Protein AF-A0A8B6M1R2-F1 (afdb_monomer)

pLDDT: mean 91.57, std 15.5, range [37.16, 98.75]

Solvent-accessible surface area (backbone atoms only — not comparable to full-atom values): 6514 Å² total; per-residue (Å²): 135,56,39,37,30,39,67,50,78,44,79,55,89,94,44,46,28,25,51,36,34,40,79,43,68,69,58,36,51,54,49,32,58,73,53,71,47,67,74,89,58,62,37,39,69,91,85,29,98,52,69,33,33,76,38,40,62,72,44,48,54,46,37,43,76,72,65,31,44,79,43,52,78,57,47,68,60,44,53,53,22,60,76,70,67,36,59,70,56,42,54,50,49,53,52,53,51,55,55,58,76,62,62,86,80,86,84,76,94,81,134

Secondary structure (DSSP, 8-state):
--EEE----EEETTEEEEEEEESSHHHHHHHHHHHT--GGG-B-TTTSSSSBEEEEHHHHHHHHHTT-EE--TTHHHHHHHHHHT-HHHHHHHHHHHHHHHT---------

Structure (mmCIF, N/CA/C/O backbone):
data_AF-A0A8B6M1R2-F1
#
_entry.id   AF-A0A8B6M1R2-F1
#
loop_
_atom_site.group_PDB
_atom_site.id
_atom_site.type_symbol
_atom_site.label_atom_id
_atom_site.label_alt_id
_atom_site.label_comp_id
_atom_site.label_asym_id
_atom_site.label_entity_id
_atom_site.label_seq_id
_atom_site.pdbx_PDB_ins_code
_atom_site.Cartn_x
_atom_site.Cartn_y
_atom_site.Cartn_z
_atom_site.occupancy
_atom_site.B_iso_or_equiv
_atom_site.auth_seq_id
_atom_site.auth_comp_id
_atom_site.auth_asym_id
_atom_site.auth_atom_id
_atom_site.pdbx_PDB_model_num
ATOM 1 N N . MET A 1 1 ? -10.920 -1.955 -11.773 1.00 70.00 1 MET A N 1
ATOM 2 C CA . MET A 1 1 ? -10.100 -1.251 -10.782 1.00 70.00 1 MET A CA 1
ATOM 3 C C . MET A 1 1 ? -10.031 -2.145 -9.551 1.00 70.00 1 MET A C 1
ATOM 5 O O . MET A 1 1 ? -10.953 -2.939 -9.347 1.00 70.00 1 MET A O 1
ATOM 9 N N . ALA A 1 2 ? -8.877 -2.187 -8.890 1.00 94.44 2 ALA A N 1
ATOM 10 C CA . ALA A 1 2 ? -8.543 -3.220 -7.918 1.00 94.44 2 ALA A CA 1
ATOM 11 C C . ALA A 1 2 ? -7.823 -2.655 -6.691 1.00 94.44 2 ALA A C 1
ATOM 13 O O . ALA A 1 2 ? -7.165 -1.615 -6.735 1.00 94.44 2 ALA A O 1
ATOM 14 N N . VAL A 1 3 ? -7.939 -3.407 -5.597 1.00 98.50 3 VAL A N 1
ATOM 15 C CA . VAL A 1 3 ? -7.201 -3.200 -4.353 1.00 98.50 3 VAL A CA 1
ATOM 16 C C . VAL A 1 3 ? -6.131 -4.275 -4.264 1.00 98.50 3 VAL A C 1
ATOM 18 O O . VAL A 1 3 ? -6.385 -5.434 -4.593 1.00 98.50 3 VAL A O 1
ATOM 21 N N . TYR A 1 4 ? -4.947 -3.906 -3.804 1.00 98.69 4 TYR A N 1
ATOM 22 C CA . TYR A 1 4 ? -3.781 -4.770 -3.755 1.00 98.69 4 TYR A CA 1
ATOM 23 C C . TYR A 1 4 ? -3.210 -4.803 -2.347 1.00 98.69 4 TYR A C 1
ATOM 25 O O . TYR A 1 4 ? -3.245 -3.804 -1.627 1.00 98.69 4 TYR A O 1
ATOM 33 N N . VAL A 1 5 ? -2.648 -5.948 -1.978 1.00 98.56 5 VAL A N 1
ATOM 34 C CA . VAL A 1 5 ? -1.878 -6.118 -0.746 1.00 98.56 5 VAL A CA 1
ATOM 35 C C . VAL A 1 5 ? -0.589 -6.861 -1.058 1.00 98.56 5 VAL A C 1
ATOM 37 O O . VAL A 1 5 ? -0.613 -7.861 -1.771 1.00 98.56 5 VAL A O 1
ATOM 40 N N . ASP A 1 6 ? 0.550 -6.399 -0.555 1.00 97.75 6 ASP A N 1
ATOM 41 C CA . ASP A 1 6 ? 1.815 -7.097 -0.787 1.00 97.75 6 ASP A CA 1
ATO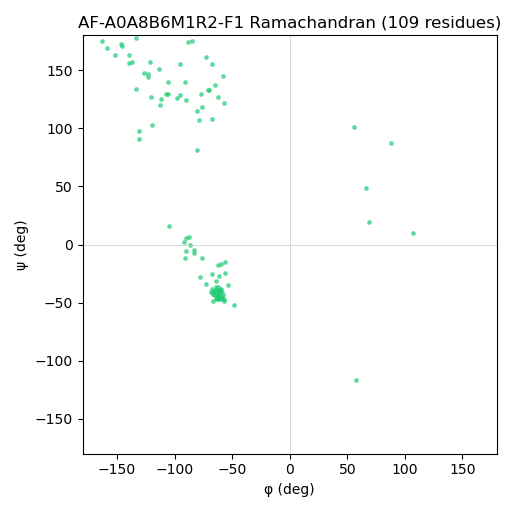M 42 C C . ASP A 1 6 ? 2.109 -8.172 0.273 1.00 97.75 6 ASP A C 1
ATOM 44 O O . ASP A 1 6 ? 1.388 -8.384 1.256 1.00 97.75 6 ASP A O 1
ATOM 48 N N . ASN A 1 7 ? 3.183 -8.923 0.044 1.00 94.81 7 ASN A N 1
ATOM 49 C CA . ASN A 1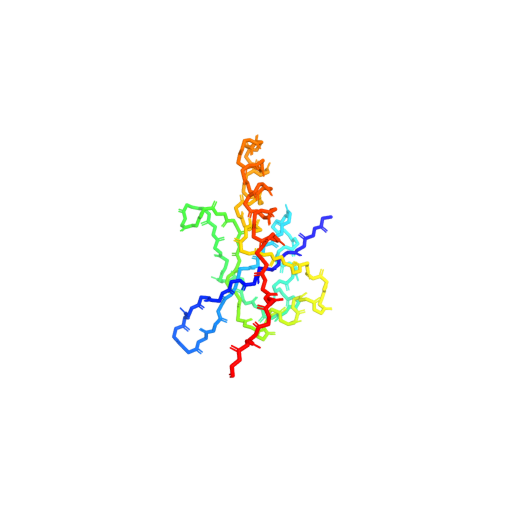 7 ? 3.659 -9.975 0.936 1.00 94.81 7 ASN A CA 1
ATOM 50 C C . ASN A 1 7 ? 4.900 -9.594 1.747 1.00 94.81 7 ASN A C 1
ATOM 52 O O . ASN A 1 7 ? 5.559 -10.475 2.309 1.00 94.81 7 ASN A O 1
ATOM 56 N N . VAL A 1 8 ? 5.218 -8.300 1.830 1.00 94.56 8 VAL A N 1
ATOM 57 C CA . VAL A 1 8 ? 6.277 -7.838 2.728 1.00 94.56 8 VAL A CA 1
ATOM 58 C C . VAL A 1 8 ? 5.851 -8.032 4.180 1.00 94.56 8 VAL A C 1
ATOM 60 O O . VAL A 1 8 ? 4.669 -8.112 4.509 1.00 94.56 8 VAL A O 1
ATOM 63 N N . GLN A 1 9 ? 6.842 -8.141 5.057 1.00 94.75 9 GLN A N 1
ATOM 64 C CA . GLN A 1 9 ? 6.629 -8.319 6.485 1.00 94.75 9 GLN A CA 1
ATOM 65 C C . GLN A 1 9 ? 7.499 -7.317 7.235 1.00 94.75 9 GLN A C 1
ATOM 67 O O . GLN A 1 9 ? 8.663 -7.582 7.540 1.00 94.75 9 GLN A O 1
ATOM 72 N N . HIS A 1 10 ? 6.930 -6.146 7.509 1.00 94.38 10 HIS A N 1
ATOM 73 C CA . HIS A 1 10 ? 7.582 -5.091 8.278 1.00 94.38 10 HIS A CA 1
ATOM 74 C C . HIS A 1 10 ? 7.173 -5.181 9.747 1.00 94.38 10 HIS A C 1
ATOM 76 O O . HIS A 1 10 ? 5.992 -5.266 10.075 1.00 94.38 10 HIS A O 1
ATOM 82 N N . ARG A 1 11 ? 8.148 -5.191 10.660 1.00 95.50 11 ARG A N 1
ATOM 83 C CA . ARG A 1 11 ? 7.867 -5.228 12.101 1.00 95.50 11 ARG A CA 1
ATOM 84 C C . ARG A 1 11 ? 7.445 -3.844 12.589 1.00 95.50 11 ARG A C 1
ATOM 86 O O . ARG A 1 11 ? 8.174 -2.880 12.384 1.00 95.50 11 ARG A O 1
ATOM 93 N N . PHE A 1 12 ? 6.327 -3.775 13.307 1.00 92.38 12 PHE A N 1
ATOM 94 C CA . PHE A 1 12 ? 5.884 -2.587 14.036 1.00 92.38 12 PHE A CA 1
ATOM 95 C C . PHE A 1 12 ? 5.504 -2.982 15.466 1.00 92.38 12 PHE A C 1
ATOM 97 O O . PHE A 1 12 ? 4.429 -3.529 15.731 1.00 92.38 12 PHE A O 1
ATOM 104 N N . GLY A 1 13 ? 6.440 -2.787 16.399 1.00 94.25 13 GLY A N 1
ATOM 105 C CA . GLY A 1 13 ? 6.336 -3.346 17.745 1.00 94.25 13 GLY A CA 1
ATOM 106 C C . GLY A 1 13 ? 6.198 -4.873 17.699 1.00 94.25 13 GLY A C 1
ATOM 107 O O . GLY A 1 13 ? 7.096 -5.573 17.234 1.00 94.25 13 GLY A O 1
ATOM 108 N N . ARG A 1 14 ? 5.058 -5.392 18.170 1.00 94.06 14 ARG A N 1
ATOM 109 C CA . ARG A 1 14 ? 4.719 -6.830 18.141 1.00 94.06 14 ARG A CA 1
ATOM 110 C C . ARG A 1 14 ? 3.971 -7.264 16.876 1.00 94.06 14 ARG A C 1
ATOM 112 O O . ARG A 1 14 ? 3.696 -8.449 16.719 1.00 94.06 14 ARG A O 1
ATOM 119 N N . MET A 1 15 ? 3.610 -6.324 16.007 1.00 94.88 15 MET A N 1
ATOM 120 C CA . MET A 1 15 ? 2.834 -6.595 14.801 1.00 94.88 15 MET A CA 1
ATOM 121 C C . MET A 1 15 ? 3.741 -6.786 13.587 1.00 94.88 15 MET A C 1
ATOM 123 O O . MET A 1 15 ? 4.862 -6.274 13.535 1.00 94.88 15 MET A O 1
ATOM 127 N N . ILE A 1 16 ? 3.221 -7.516 12.605 1.00 97.19 16 ILE A N 1
ATOM 128 C CA . ILE A 1 16 ? 3.788 -7.624 11.263 1.00 97.19 16 ILE A CA 1
ATOM 129 C C . ILE A 1 16 ? 2.818 -6.933 10.314 1.00 97.19 16 ILE A C 1
ATOM 131 O O . ILE A 1 16 ? 1.631 -7.270 10.299 1.00 97.19 16 ILE A O 1
ATOM 135 N N . MET A 1 17 ? 3.347 -5.978 9.559 1.00 97.81 17 MET A N 1
ATOM 136 C CA . MET A 1 17 ? 2.618 -5.086 8.672 1.00 97.81 17 MET A CA 1
ATOM 137 C C . MET A 1 17 ? 2.982 -5.357 7.210 1.00 97.81 17 MET A C 1
ATOM 139 O O . MET A 1 17 ? 4.100 -5.783 6.905 1.00 97.81 17 MET A O 1
ATOM 143 N N . CYS A 1 18 ? 2.027 -5.078 6.332 1.00 98.06 18 CYS A N 1
ATOM 144 C CA . CYS A 1 18 ? 2.132 -5.104 4.875 1.00 98.06 18 CYS A CA 1
ATOM 145 C C . CYS A 1 18 ? 1.373 -3.904 4.299 1.00 98.06 18 CYS A C 1
ATOM 147 O O . CYS A 1 18 ? 0.554 -3.304 5.004 1.00 98.06 18 CYS A O 1
ATOM 149 N N . HIS A 1 19 ? 1.630 -3.566 3.040 1.00 98.50 19 HIS A N 1
ATOM 150 C CA . HIS A 1 19 ? 1.023 -2.399 2.409 1.00 98.50 19 HIS A CA 1
ATOM 151 C C . HIS A 1 19 ? -0.290 -2.780 1.721 1.00 98.50 19 HIS A C 1
ATOM 153 O O . HIS A 1 19 ? -0.369 -3.811 1.053 1.00 98.50 19 HIS A O 1
ATOM 159 N N . LEU A 1 20 ? -1.297 -1.916 1.839 1.00 98.75 20 LEU A N 1
ATOM 160 C CA . LEU A 1 20 ? -2.576 -1.976 1.134 1.00 98.75 20 LEU A CA 1
ATOM 161 C C . LEU A 1 20 ? -2.757 -0.696 0.306 1.00 98.75 20 LEU A C 1
ATOM 163 O O . LEU A 1 20 ? -2.666 0.403 0.853 1.00 98.75 20 LEU A O 1
ATOM 167 N N . TRP A 1 21 ? -3.029 -0.821 -0.991 1.00 98.62 21 TRP A N 1
ATOM 168 C CA . TRP A 1 21 ? -3.269 0.310 -1.901 1.00 98.62 21 TRP A CA 1
ATOM 169 C C . TRP A 1 21 ? -4.295 -0.065 -2.975 1.00 98.62 21 TRP A C 1
ATOM 171 O O . TRP A 1 21 ? -4.690 -1.225 -3.074 1.00 98.62 21 TRP A O 1
ATOM 181 N N . ALA A 1 22 ? -4.741 0.893 -3.785 1.00 98.31 22 ALA A N 1
ATOM 182 C CA . ALA A 1 22 ? -5.712 0.645 -4.849 1.00 98.31 22 ALA A CA 1
ATOM 183 C C . ALA A 1 22 ? -5.459 1.533 -6.073 1.00 98.31 22 ALA A C 1
ATOM 185 O O . ALA A 1 22 ? -4.634 2.446 -6.029 1.00 98.31 22 ALA A O 1
ATOM 186 N N . ASP A 1 23 ? -6.167 1.257 -7.169 1.00 96.38 23 ASP A N 1
ATOM 187 C CA . ASP A 1 23 ? -6.122 2.093 -8.374 1.00 96.38 23 ASP A CA 1
ATOM 188 C C . ASP A 1 23 ? -6.743 3.486 -8.134 1.00 96.38 23 ASP A C 1
ATOM 190 O O . ASP A 1 23 ? -6.359 4.449 -8.802 1.00 96.38 23 ASP A O 1
ATOM 194 N N . SER A 1 24 ? -7.655 3.614 -7.162 1.00 96.88 24 SER A N 1
ATOM 195 C CA . SER A 1 24 ? -8.218 4.890 -6.706 1.00 96.88 24 SER A CA 1
ATOM 196 C C . SER A 1 24 ? -8.335 4.997 -5.187 1.00 96.88 24 SER A C 1
ATOM 198 O O . SER A 1 24 ? -8.431 3.999 -4.470 1.00 96.88 24 SER A O 1
ATOM 200 N N . GLN A 1 25 ? -8.379 6.234 -4.690 1.00 97.06 25 GLN A N 1
ATOM 201 C CA . GLN A 1 25 ? -8.575 6.500 -3.269 1.00 97.06 25 GLN A CA 1
ATOM 202 C C . GLN A 1 25 ? -9.922 5.952 -2.770 1.00 97.06 25 GLN A C 1
ATOM 204 O O . GLN A 1 25 ? -9.962 5.330 -1.714 1.00 97.06 25 GLN A O 1
ATOM 209 N N . ASP A 1 26 ? -11.008 6.117 -3.528 1.00 97.75 26 ASP A N 1
ATOM 210 C CA . ASP A 1 26 ? -12.343 5.668 -3.108 1.00 97.75 26 ASP A CA 1
ATOM 211 C C . ASP A 1 26 ? -12.392 4.151 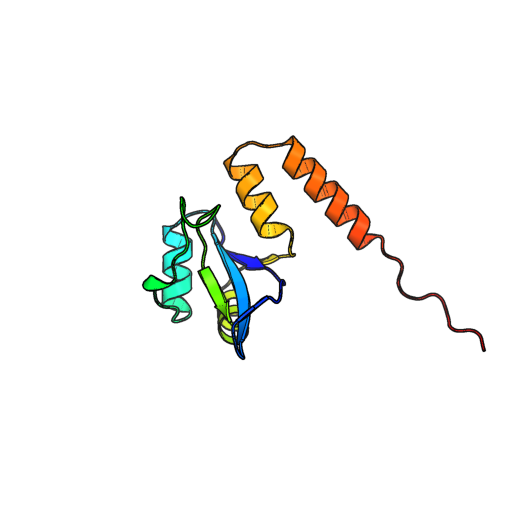-2.872 1.00 97.75 26 ASP A C 1
ATOM 213 O O . ASP A 1 26 ? -12.954 3.687 -1.881 1.00 97.75 26 ASP A O 1
ATOM 217 N N . GLU A 1 27 ? -11.730 3.367 -3.724 1.00 98.12 27 GLU A N 1
ATOM 218 C CA . GLU A 1 27 ? -11.616 1.915 -3.547 1.00 98.12 27 GLU A CA 1
ATOM 219 C C . GLU A 1 27 ? -10.765 1.533 -2.341 1.00 98.12 27 GLU A C 1
ATOM 221 O O . GLU A 1 27 ? -11.086 0.581 -1.623 1.00 98.12 27 GLU A O 1
ATOM 226 N N . LEU A 1 28 ? -9.682 2.277 -2.107 1.00 98.50 28 LEU A N 1
ATOM 227 C CA . LEU A 1 28 ? -8.826 2.064 -0.950 1.00 98.50 28 LEU A CA 1
ATOM 228 C C . LEU A 1 28 ? -9.604 2.315 0.346 1.00 98.50 28 LEU A C 1
ATOM 230 O O . LEU A 1 28 ? -9.553 1.487 1.258 1.00 98.50 28 LEU A O 1
ATOM 234 N N . PHE A 1 29 ? -10.359 3.414 0.403 1.00 98.56 29 PHE A N 1
ATOM 235 C CA . PHE A 1 29 ? -11.185 3.774 1.553 1.00 98.56 29 PHE A CA 1
ATOM 236 C C . PHE A 1 29 ? -12.334 2.778 1.766 1.00 98.56 29 PHE A C 1
ATOM 238 O O . PHE A 1 29 ? -12.519 2.283 2.878 1.00 98.56 29 PHE A O 1
ATOM 245 N N . ALA A 1 30 ? -13.017 2.367 0.694 1.00 98.50 30 ALA A N 1
ATOM 246 C CA . ALA A 1 30 ? -14.047 1.333 0.766 1.00 98.50 30 ALA A CA 1
ATOM 247 C C . ALA A 1 30 ? -13.503 -0.008 1.297 1.00 98.50 30 ALA A C 1
ATOM 249 O O . ALA A 1 30 ? -14.177 -0.689 2.077 1.00 98.50 30 ALA A O 1
ATOM 250 N N . MET A 1 31 ? -12.277 -0.396 0.919 1.00 98.69 31 MET A N 1
ATOM 251 C CA . MET A 1 31 ? -11.648 -1.603 1.461 1.00 98.69 31 MET A CA 1
ATOM 252 C C . MET A 1 31 ? -11.331 -1.463 2.950 1.00 98.69 31 MET A C 1
ATOM 254 O O . MET A 1 31 ? -11.649 -2.379 3.710 1.00 98.69 31 MET A O 1
ATOM 258 N N . VAL A 1 32 ? -10.703 -0.363 3.386 1.00 98.56 32 VAL A N 1
ATOM 259 C CA . VAL A 1 32 ? -10.333 -0.202 4.806 1.00 98.56 32 VAL A CA 1
ATOM 260 C C . VAL A 1 32 ? -11.555 -0.143 5.713 1.00 98.56 32 VAL A C 1
ATOM 262 O O . VAL A 1 32 ? -11.529 -0.770 6.774 1.00 98.56 32 VAL A O 1
ATOM 265 N N . ASP A 1 33 ? -12.645 0.483 5.267 1.00 98.44 33 ASP A N 1
ATOM 266 C CA . ASP A 1 33 ? -13.924 0.471 5.980 1.00 98.44 33 ASP A CA 1
ATOM 267 C C . ASP A 1 33 ? -14.457 -0.961 6.111 1.00 98.44 33 ASP A C 1
ATOM 269 O O . ASP A 1 33 ? -14.787 -1.415 7.211 1.00 98.44 33 ASP A 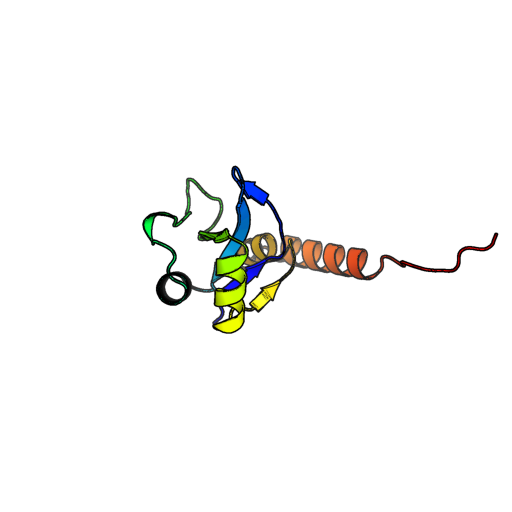O 1
ATOM 273 N N . ARG A 1 34 ? -14.440 -1.730 5.013 1.00 98.44 34 ARG A N 1
ATOM 274 C CA . ARG A 1 34 ? -14.895 -3.129 4.991 1.00 98.44 34 ARG A CA 1
ATOM 275 C C . ARG A 1 34 ? -14.093 -4.042 5.919 1.00 98.44 34 ARG A C 1
ATOM 277 O O . ARG A 1 34 ? -14.671 -4.929 6.544 1.00 98.44 34 ARG A O 1
ATOM 284 N N . ILE A 1 35 ? -12.776 -3.857 6.015 1.00 98.50 35 ILE A N 1
ATOM 285 C CA . ILE A 1 35 ? -11.908 -4.684 6.875 1.00 98.50 35 ILE A CA 1
ATOM 286 C C . ILE A 1 35 ? -11.724 -4.093 8.281 1.00 98.50 35 ILE A C 1
ATOM 288 O O . ILE A 1 35 ? -10.996 -4.666 9.099 1.00 98.50 35 ILE A O 1
ATOM 292 N N . GLY A 1 36 ? -12.368 -2.965 8.594 1.00 98.25 36 GLY A N 1
ATOM 293 C CA . GLY A 1 36 ? -12.316 -2.306 9.898 1.00 98.25 36 GLY A CA 1
ATOM 294 C C . GLY A 1 36 ? -10.930 -1.758 10.248 1.00 98.25 36 GLY A C 1
ATOM 295 O O . GLY A 1 36 ? -10.406 -2.052 11.329 1.00 98.25 36 GLY A O 1
ATOM 296 N N . VAL A 1 37 ? -10.307 -1.031 9.320 1.00 98.31 37 VAL A N 1
ATOM 297 C CA . VAL A 1 37 ? -9.081 -0.243 9.514 1.00 98.31 37 VAL A CA 1
ATOM 298 C C . VAL A 1 37 ? -9.465 1.235 9.548 1.00 98.31 37 VAL A C 1
ATOM 300 O O . VAL A 1 37 ? -10.174 1.723 8.680 1.00 98.31 37 VAL A O 1
ATOM 303 N N . ALA A 1 38 ? -9.011 1.960 10.572 1.00 97.75 38 ALA A N 1
ATOM 304 C CA . ALA A 1 38 ? -9.379 3.363 10.740 1.00 97.75 38 ALA A CA 1
ATOM 305 C C . ALA A 1 38 ? -8.703 4.263 9.690 1.00 97.75 38 ALA A C 1
ATOM 307 O O . ALA A 1 38 ? -7.480 4.227 9.541 1.00 97.75 38 ALA A O 1
ATOM 308 N N . SER A 1 39 ? -9.482 5.145 9.061 1.00 96.81 39 SER A N 1
ATOM 309 C CA . SER A 1 39 ? -9.032 6.100 8.034 1.00 96.81 39 SER A CA 1
ATOM 310 C C . SER A 1 39 ? -7.892 7.025 8.476 1.00 96.81 39 SER A C 1
ATOM 312 O O . SER A 1 39 ? -7.094 7.458 7.652 1.00 96.81 39 SER A O 1
ATOM 314 N N . LYS A 1 40 ? -7.734 7.273 9.784 1.00 97.50 40 LYS A N 1
ATOM 315 C CA . LYS A 1 40 ? -6.608 8.048 10.341 1.00 97.50 40 LYS A CA 1
ATOM 316 C C . LYS A 1 40 ? -5.222 7.451 10.052 1.00 97.50 40 LYS A C 1
ATOM 318 O O . LYS A 1 40 ? -4.225 8.136 10.252 1.00 97.50 40 LYS A O 1
ATOM 323 N N . TRP A 1 41 ? -5.157 6.179 9.654 1.00 97.81 41 TRP A N 1
ATOM 324 C CA . TRP A 1 41 ? -3.915 5.492 9.286 1.00 97.81 41 TRP A CA 1
ATOM 325 C C . TRP A 1 41 ? -3.542 5.658 7.811 1.00 97.81 41 TRP A C 1
ATOM 327 O O . TRP A 1 41 ? -2.586 5.032 7.357 1.00 97.81 41 TRP A O 1
ATOM 337 N N . PHE A 1 42 ? -4.283 6.483 7.070 1.00 98.50 42 PHE A N 1
ATOM 338 C CA . PHE A 1 42 ? -3.986 6.777 5.680 1.00 98.50 42 PHE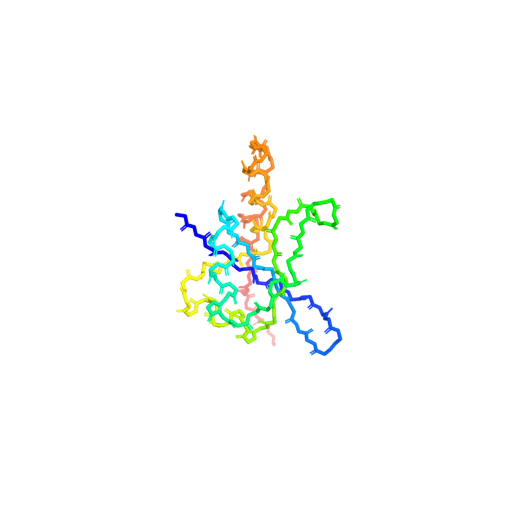 A CA 1
ATOM 339 C C . PHE A 1 42 ? -2.626 7.467 5.546 1.00 98.50 42 PHE A C 1
ATOM 341 O O . PHE A 1 42 ? -2.362 8.489 6.185 1.00 98.50 42 PHE A O 1
ATOM 348 N N . GLN A 1 43 ? -1.765 6.910 4.699 1.00 98.19 43 GLN A N 1
ATOM 349 C CA . GLN A 1 43 ? -0.459 7.460 4.368 1.00 98.19 43 GLN A CA 1
ATOM 350 C C . GLN A 1 43 ? -0.495 8.023 2.955 1.00 98.19 43 GLN A C 1
ATOM 352 O O . GLN A 1 43 ? -0.918 7.342 2.026 1.00 98.19 43 GLN A O 1
ATOM 357 N N . HIS A 1 44 ? -0.048 9.268 2.792 1.00 97.44 44 HIS A N 1
ATOM 358 C CA . HIS A 1 44 ? -0.084 9.969 1.511 1.00 97.44 44 HIS A CA 1
ATOM 359 C C . HIS A 1 44 ? 1.044 11.015 1.391 1.00 97.44 44 HIS A C 1
ATOM 361 O O . HIS A 1 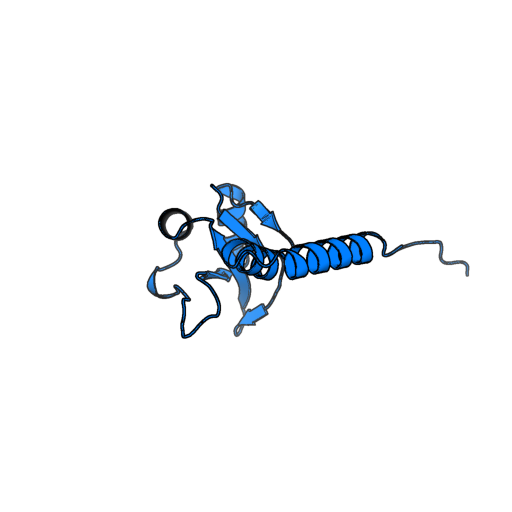44 ? 1.641 11.417 2.404 1.00 97.44 44 HIS A O 1
ATOM 367 N N . PRO A 1 45 ? 1.354 11.491 0.169 1.00 95.38 45 PRO A N 1
ATOM 368 C CA . PRO A 1 45 ? 2.316 12.569 -0.045 1.00 95.38 45 PRO A CA 1
ATOM 369 C C . PRO A 1 45 ? 1.960 13.866 0.700 1.00 95.38 45 PRO A C 1
ATOM 371 O O . PRO A 1 45 ? 0.780 14.194 0.833 1.00 95.38 45 PRO A O 1
ATOM 374 N N . PRO A 1 46 ? 2.961 14.627 1.187 1.00 95.62 46 PRO A N 1
ATOM 375 C CA . PRO A 1 46 ? 4.405 14.418 1.006 1.00 95.62 46 PRO A CA 1
ATOM 376 C C . PRO A 1 46 ? 5.051 13.476 2.039 1.00 95.62 46 PRO A C 1
ATOM 378 O O . PRO A 1 46 ? 6.256 13.256 1.989 1.00 95.62 46 PRO A O 1
ATOM 381 N N . LYS A 1 47 ? 4.288 12.946 3.004 1.00 95.00 47 LYS A N 1
ATOM 382 C CA . LYS A 1 47 ? 4.831 12.119 4.100 1.00 95.00 47 LYS A CA 1
ATOM 383 C C . LYS A 1 47 ? 5.145 10.687 3.664 1.00 95.00 47 LYS A C 1
ATOM 385 O O . LYS A 1 47 ? 6.039 10.064 4.225 1.00 95.00 47 LYS A O 1
ATOM 390 N N . ALA A 1 48 ? 4.421 10.197 2.666 1.00 95.00 48 ALA A N 1
ATOM 391 C CA . ALA A 1 48 ? 4.669 8.942 1.976 1.00 95.00 48 ALA A CA 1
ATOM 392 C C . ALA A 1 48 ? 4.871 9.193 0.480 1.00 95.00 48 ALA A C 1
ATOM 394 O O . ALA A 1 48 ? 4.389 10.183 -0.065 1.00 95.00 48 ALA A O 1
ATOM 395 N N . SER A 1 49 ? 5.554 8.284 -0.208 1.00 92.38 49 SER A N 1
ATOM 396 C CA . SER A 1 49 ? 5.763 8.383 -1.656 1.00 92.38 49 SER A CA 1
ATOM 397 C C . SER A 1 49 ? 4.529 8.004 -2.487 1.00 92.38 49 SER A C 1
ATOM 399 O O . SER A 1 49 ? 4.516 8.285 -3.683 1.00 92.38 49 SER A O 1
ATOM 401 N N . TRP A 1 50 ? 3.493 7.405 -1.885 1.00 95.88 50 TRP A N 1
ATOM 402 C CA . TRP A 1 50 ? 2.201 7.114 -2.521 1.00 95.88 50 TRP A CA 1
ATOM 403 C C . TRP A 1 50 ? 1.079 6.923 -1.487 1.00 95.88 50 TRP A C 1
ATOM 405 O O . TRP A 1 50 ? 1.342 6.808 -0.290 1.00 95.88 50 TRP A O 1
ATOM 415 N N . GLU A 1 51 ? -0.167 6.887 -1.959 1.00 97.75 51 GLU A N 1
ATOM 416 C CA . GLU A 1 51 ? -1.375 6.664 -1.152 1.00 97.75 51 GLU A CA 1
ATOM 417 C C . GLU A 1 51 ? -1.531 5.188 -0.762 1.00 97.75 51 GLU A C 1
ATOM 419 O O . GLU A 1 51 ? -1.659 4.326 -1.633 1.00 97.75 51 GLU A O 1
ATOM 424 N N . HIS A 1 52 ? -1.514 4.881 0.536 1.00 98.44 52 HIS A N 1
ATOM 425 C CA . HIS A 1 52 ? -1.654 3.513 1.043 1.00 98.44 52 HIS A CA 1
ATOM 426 C C . HIS A 1 52 ? -2.020 3.461 2.532 1.00 98.44 52 HIS A C 1
ATOM 428 O O . HIS A 1 52 ? -2.065 4.475 3.228 1.00 98.44 52 HIS A O 1
ATOM 434 N N . PHE A 1 53 ? -2.252 2.247 3.027 1.00 98.56 53 PHE A N 1
ATOM 435 C CA . PHE A 1 53 ? -2.322 1.914 4.446 1.00 98.56 53 PHE A CA 1
ATOM 436 C C . PHE A 1 53 ? -1.307 0.821 4.776 1.00 98.56 53 PHE A C 1
ATOM 438 O O . PHE A 1 53 ? -1.111 -0.098 3.983 1.00 98.56 53 PHE A O 1
ATOM 445 N N . ASP A 1 54 ? -0.749 0.867 5.984 1.00 98.06 54 ASP A N 1
ATOM 446 C CA . ASP A 1 54 ? -0.088 -0.297 6.574 1.00 98.06 54 ASP A CA 1
ATOM 447 C C . ASP A 1 54 ? -1.118 -1.101 7.361 1.00 98.06 54 ASP A C 1
ATOM 449 O O . ASP A 1 54 ? -1.767 -0.587 8.277 1.00 98.06 54 ASP A O 1
ATOM 453 N N . ILE A 1 55 ? -1.259 -2.383 7.033 1.00 98.50 55 ILE A N 1
ATOM 454 C CA . ILE A 1 55 ? -2.216 -3.279 7.683 1.00 98.50 55 ILE A CA 1
ATOM 455 C C . ILE A 1 55 ? -1.520 -4.503 8.275 1.00 98.50 55 ILE A C 1
ATOM 457 O O . ILE A 1 55 ? -0.562 -5.036 7.715 1.00 98.50 55 ILE A O 1
ATOM 461 N N . GLY A 1 56 ? -2.009 -4.964 9.428 1.00 98.12 56 GLY A N 1
ATOM 462 C CA . GLY A 1 56 ? -1.506 -6.178 10.069 1.00 98.12 56 GLY A CA 1
ATOM 463 C C . GLY A 1 56 ? -1.938 -7.456 9.339 1.00 98.12 56 GLY A C 1
ATOM 464 O O . GLY A 1 56 ? -2.933 -7.453 8.613 1.00 98.12 56 GLY A O 1
ATOM 465 N N . LEU A 1 57 ? -1.254 -8.578 9.594 1.00 97.81 57 LEU A N 1
ATOM 466 C CA . LEU A 1 57 ? -1.545 -9.869 8.939 1.00 97.81 57 LEU A CA 1
ATOM 467 C C . LEU A 1 57 ? -3.013 -10.327 9.056 1.00 97.81 57 LEU A C 1
ATOM 469 O O . LEU A 1 57 ? -3.558 -10.892 8.110 1.00 97.81 57 LEU A O 1
ATOM 473 N N . SER A 1 58 ? -3.682 -10.048 10.179 1.00 97.44 58 SER A N 1
ATOM 474 C CA . SER A 1 58 ? -5.110 -10.360 10.340 1.00 97.44 58 SER A CA 1
ATOM 475 C C . SER A 1 58 ? -5.994 -9.553 9.385 1.00 97.44 58 SER A C 1
ATOM 477 O O . SER A 1 58 ? -6.926 -10.091 8.794 1.00 97.44 58 SER A O 1
ATOM 479 N N . LYS A 1 59 ? -5.682 -8.269 9.184 1.00 98.50 59 LYS A N 1
ATOM 480 C CA . LYS A 1 59 ? -6.391 -7.388 8.249 1.00 98.50 59 LYS A CA 1
ATOM 481 C C . LYS A 1 59 ? -6.067 -7.726 6.798 1.00 98.50 59 LYS A C 1
ATOM 483 O O . LYS A 1 59 ? -6.965 -7.671 5.967 1.00 98.50 59 LYS A O 1
ATOM 488 N N . LYS A 1 60 ? -4.838 -8.160 6.507 1.00 98.50 60 LYS A N 1
ATOM 489 C CA . LYS A 1 60 ? -4.469 -8.707 5.194 1.00 98.50 60 LYS A CA 1
ATOM 490 C C . LYS A 1 60 ? -5.340 -9.902 4.812 1.00 98.50 60 LYS A C 1
ATOM 492 O O . LYS A 1 60 ? -5.866 -9.926 3.705 1.00 98.50 60 LYS A O 1
ATOM 497 N N . ALA A 1 61 ? -5.540 -10.855 5.724 1.00 98.38 61 ALA A N 1
ATOM 498 C CA . ALA A 1 61 ? -6.407 -12.005 5.467 1.00 98.38 61 ALA A CA 1
ATOM 499 C C . ALA A 1 61 ? -7.849 -11.576 5.131 1.00 98.38 61 ALA A C 1
ATOM 501 O O . ALA A 1 61 ? -8.443 -12.099 4.191 1.00 98.38 61 ALA A O 1
ATOM 502 N N . LEU A 1 62 ? -8.384 -10.576 5.844 1.00 98.69 62 LEU A N 1
ATOM 503 C CA . LEU A 1 62 ? -9.700 -10.000 5.541 1.00 98.69 62 LEU A CA 1
ATOM 504 C C . LEU A 1 62 ? -9.730 -9.281 4.188 1.00 98.69 62 LEU A C 1
ATOM 506 O O . LEU A 1 62 ? -10.700 -9.433 3.455 1.00 98.69 62 LEU A O 1
ATOM 510 N N . ALA A 1 63 ? -8.683 -8.528 3.841 1.00 98.69 63 ALA A N 1
ATOM 511 C CA . ALA A 1 63 ? -8.592 -7.828 2.562 1.00 98.69 63 ALA A CA 1
ATOM 512 C C . ALA A 1 63 ? -8.593 -8.817 1.389 1.00 98.69 63 ALA A C 1
ATOM 514 O O . ALA A 1 63 ? -9.359 -8.643 0.445 1.00 98.69 63 ALA A O 1
ATOM 515 N N . ILE A 1 64 ? -7.809 -9.897 1.481 1.00 98.56 64 ILE A N 1
ATOM 516 C CA . ILE A 1 64 ? -7.781 -10.967 0.470 1.00 98.56 64 ILE A CA 1
ATOM 517 C C . ILE A 1 64 ? -9.155 -11.639 0.366 1.00 98.56 64 ILE A C 1
ATOM 519 O O . ILE A 1 64 ? -9.694 -11.766 -0.730 1.00 98.56 64 ILE A O 1
ATOM 523 N N . ALA A 1 65 ? -9.776 -11.995 1.497 1.00 98.44 65 ALA A N 1
ATOM 524 C CA . ALA A 1 65 ? -11.127 -12.564 1.510 1.00 98.44 65 ALA A CA 1
ATOM 525 C C . ALA A 1 65 ? -12.190 -11.605 0.935 1.00 98.44 65 ALA A C 1
ATOM 527 O O . ALA A 1 65 ? -13.207 -12.043 0.401 1.00 98.44 65 ALA A O 1
ATOM 528 N N . ALA A 1 66 ? -11.954 -10.295 1.024 1.00 98.19 66 ALA A N 1
ATOM 529 C CA . ALA A 1 66 ? -12.796 -9.254 0.449 1.00 98.19 66 ALA A CA 1
ATOM 530 C C . ALA A 1 66 ? -12.524 -8.980 -1.043 1.00 98.19 66 ALA A C 1
ATOM 532 O O . ALA A 1 66 ? -13.275 -8.206 -1.642 1.00 98.19 66 ALA A O 1
ATOM 533 N N . GLY A 1 67 ? -11.512 -9.618 -1.642 1.00 98.31 67 GLY A N 1
ATOM 534 C CA . GLY A 1 67 ? -11.174 -9.510 -3.063 1.00 98.31 67 GLY A CA 1
ATOM 535 C C . GLY A 1 67 ? -9.918 -8.693 -3.379 1.00 98.31 67 GLY A C 1
ATOM 536 O O . GLY A 1 67 ? -9.681 -8.403 -4.549 1.00 98.31 67 GLY A O 1
ATOM 537 N N . ALA A 1 68 ? -9.113 -8.310 -2.382 1.00 98.50 68 ALA A N 1
ATOM 538 C CA . ALA A 1 68 ? -7.812 -7.698 -2.645 1.00 98.50 68 ALA A CA 1
ATOM 539 C C . ALA A 1 68 ? -6.874 -8.697 -3.340 1.00 98.50 68 ALA A C 1
ATOM 541 O O . ALA A 1 68 ? -6.771 -9.860 -2.945 1.00 98.50 68 ALA A O 1
ATOM 542 N N . VAL A 1 69 ? -6.155 -8.222 -4.352 1.00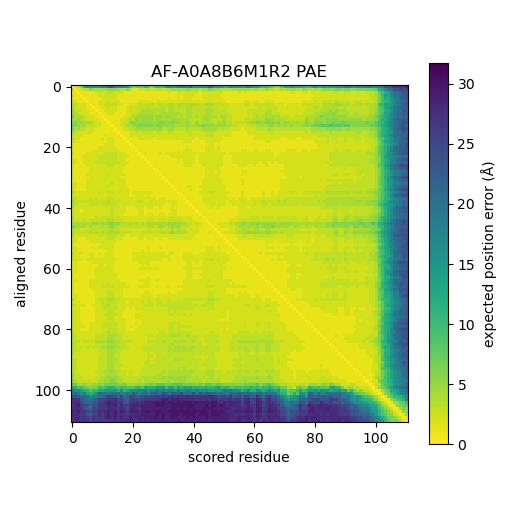 98.44 69 VAL A N 1
ATOM 543 C CA . VAL A 1 69 ? -5.164 -9.003 -5.088 1.00 98.44 69 VAL A CA 1
ATOM 544 C C . VAL A 1 69 ? -3.870 -9.033 -4.285 1.00 98.44 69 VAL A C 1
ATOM 546 O O . VAL A 1 69 ? -3.220 -8.003 -4.090 1.00 98.44 69 VAL A O 1
ATOM 549 N N . GLU A 1 70 ? -3.476 -10.218 -3.822 1.00 97.94 70 GLU A N 1
ATOM 550 C CA . GLU A 1 70 ? -2.158 -10.387 -3.218 1.00 97.94 70 GLU A CA 1
ATOM 551 C C . GLU A 1 70 ? -1.066 -10.287 -4.290 1.00 97.94 70 GLU A C 1
ATOM 553 O O . GLU A 1 70 ? -1.146 -10.902 -5.354 1.00 97.94 70 GLU A O 1
ATOM 558 N N . THR A 1 71 ? -0.029 -9.511 -3.999 1.00 96.38 71 THR A N 1
ATOM 559 C CA . THR A 1 71 ? 1.121 -9.316 -4.879 1.00 96.38 71 THR A CA 1
ATOM 560 C C . THR A 1 71 ? 2.437 -9.442 -4.116 1.00 96.38 71 THR A C 1
ATOM 562 O O . THR A 1 71 ? 2.490 -9.685 -2.908 1.00 96.38 71 THR A O 1
ATOM 565 N N . ASP A 1 72 ? 3.536 -9.321 -4.849 1.00 95.12 72 ASP A N 1
ATOM 566 C CA . ASP A 1 72 ? 4.877 -9.371 -4.302 1.00 95.12 72 ASP A CA 1
ATOM 567 C C . ASP A 1 72 ? 5.347 -8.012 -3.766 1.00 95.12 72 ASP A C 1
ATOM 569 O O . ASP A 1 72 ? 4.721 -6.968 -3.945 1.00 95.12 72 ASP A O 1
ATOM 573 N N . ARG A 1 73 ? 6.531 -8.017 -3.152 1.00 94.75 73 ARG A N 1
ATOM 574 C CA . ARG A 1 73 ? 7.206 -6.803 -2.672 1.00 94.75 73 ARG A CA 1
ATOM 575 C C . ARG A 1 73 ? 7.449 -5.717 -3.730 1.00 94.75 73 ARG A C 1
ATOM 577 O O . ARG A 1 73 ? 7.865 -4.621 -3.371 1.00 94.75 73 ARG A O 1
ATOM 584 N N . PHE A 1 74 ? 7.337 -6.033 -5.022 1.00 96.50 74 PHE A N 1
ATOM 585 C CA . PHE A 1 74 ? 7.542 -5.058 -6.093 1.00 96.50 74 PHE A CA 1
ATOM 586 C C . PHE A 1 74 ? 6.238 -4.354 -6.484 1.00 96.50 74 PHE A C 1
ATOM 588 O O . PHE A 1 74 ? 6.304 -3.341 -7.177 1.00 96.50 74 PHE A O 1
ATOM 595 N N . GLY A 1 75 ? 5.082 -4.847 -6.023 1.00 96.94 75 GLY A N 1
ATOM 596 C CA . GLY A 1 75 ? 3.762 -4.278 -6.294 1.00 96.94 75 GLY A CA 1
ATOM 597 C C . GLY A 1 75 ? 3.671 -2.764 -6.069 1.00 96.94 75 GLY A C 1
ATOM 598 O O . GLY A 1 75 ? 3.291 -2.062 -7.008 1.00 96.94 75 GLY A O 1
ATOM 599 N N . PRO A 1 76 ? 4.087 -2.225 -4.904 1.00 96.50 76 PRO A N 1
ATOM 600 C CA . PRO A 1 76 ? 4.022 -0.784 -4.660 1.00 96.50 76 PRO A CA 1
ATOM 601 C C . PRO A 1 76 ? 4.883 0.033 -5.635 1.00 96.50 76 PRO A C 1
ATOM 603 O O . PRO A 1 76 ? 4.436 1.042 -6.177 1.00 96.50 76 PRO A O 1
ATOM 606 N N . LEU A 1 77 ? 6.106 -0.431 -5.923 1.00 96.38 77 LEU A N 1
ATOM 607 C CA . LEU A 1 77 ? 7.015 0.248 -6.855 1.00 96.38 77 LEU A CA 1
ATOM 608 C C . LEU A 1 77 ? 6.464 0.262 -8.282 1.00 96.38 77 LEU A C 1
ATOM 610 O O . LEU A 1 77 ? 6.586 1.264 -8.982 1.00 96.38 77 LEU A O 1
ATOM 614 N N . GLU A 1 78 ? 5.857 -0.842 -8.712 1.00 97.19 78 GLU A N 1
ATOM 615 C CA . GLU A 1 78 ? 5.222 -0.933 -10.022 1.00 97.19 78 GLU A CA 1
ATOM 616 C C . GLU A 1 78 ? 3.999 -0.022 -10.113 1.00 97.19 78 GLU A C 1
ATOM 618 O O . GLU A 1 78 ? 3.831 0.666 -11.117 1.00 97.19 78 GLU A O 1
ATOM 623 N N . HIS A 1 79 ? 3.169 0.021 -9.069 1.00 96.00 79 HIS A N 1
ATOM 624 C CA . HIS A 1 79 ? 2.010 0.907 -9.017 1.00 96.00 79 HIS A CA 1
ATOM 625 C C . HIS A 1 79 ? 2.425 2.375 -9.197 1.00 96.00 79 HIS A C 1
ATOM 627 O O . HIS A 1 79 ? 1.887 3.070 -10.059 1.00 96.00 79 HIS A O 1
ATOM 633 N N . VAL A 1 80 ? 3.438 2.828 -8.452 1.00 96.19 80 VAL A N 1
ATOM 634 C CA . VAL A 1 80 ? 3.963 4.197 -8.568 1.00 96.19 80 VAL A CA 1
ATOM 635 C C . VAL A 1 80 ? 4.551 4.461 -9.956 1.00 96.19 80 VAL A C 1
ATOM 637 O O . VAL A 1 80 ? 4.241 5.486 -10.561 1.00 96.19 80 VAL A O 1
ATOM 640 N N . ALA A 1 81 ? 5.345 3.530 -10.494 1.00 97.25 81 ALA A N 1
ATOM 641 C CA . ALA A 1 81 ? 5.934 3.664 -11.826 1.00 97.25 81 ALA A CA 1
ATOM 642 C C . ALA A 1 81 ? 4.866 3.805 -12.920 1.00 97.25 81 ALA A C 1
ATOM 644 O O . ALA A 1 81 ? 4.961 4.697 -13.763 1.00 97.25 81 ALA A O 1
ATOM 645 N N . ARG A 1 82 ? 3.812 2.982 -12.869 1.00 95.69 82 ARG A N 1
ATOM 646 C CA . ARG A 1 82 ? 2.686 3.056 -13.810 1.00 95.69 82 ARG A CA 1
ATOM 647 C C . ARG A 1 82 ? 1.969 4.399 -13.729 1.00 95.69 82 ARG A C 1
ATOM 649 O O . ARG A 1 82 ? 1.704 4.997 -14.767 1.00 95.69 82 ARG A O 1
ATOM 656 N N . ARG A 1 83 ? 1.702 4.909 -12.520 1.00 93.38 83 ARG A N 1
ATOM 657 C CA . ARG A 1 83 ? 1.067 6.228 -12.338 1.00 93.38 83 ARG A CA 1
ATOM 658 C C . ARG A 1 83 ? 1.930 7.382 -12.849 1.00 93.38 83 ARG A C 1
ATOM 660 O O . ARG A 1 83 ? 1.382 8.371 -13.321 1.00 93.38 83 ARG A O 1
ATOM 667 N N . ALA A 1 84 ? 3.253 7.251 -12.775 1.00 95.38 84 ALA A N 1
ATOM 668 C CA . ALA A 1 84 ? 4.198 8.236 -13.295 1.00 95.38 84 ALA A CA 1
ATOM 669 C C . ALA A 1 84 ? 4.473 8.099 -14.807 1.00 95.38 84 ALA A C 1
ATOM 671 O O . ALA A 1 84 ? 5.173 8.939 -15.368 1.00 95.38 84 ALA A O 1
ATOM 672 N N . GLY A 1 85 ? 3.972 7.048 -15.469 1.00 97.38 85 GLY A N 1
ATOM 673 C CA . GLY A 1 85 ? 4.329 6.735 -16.856 1.00 97.38 85 GLY A CA 1
ATOM 674 C C . GLY A 1 85 ? 5.782 6.271 -17.036 1.00 97.38 85 GLY A C 1
ATOM 675 O O . GLY A 1 85 ? 6.313 6.319 -18.145 1.00 97.38 85 GLY A O 1
ATOM 676 N N . ASP A 1 86 ? 6.446 5.821 -15.967 1.00 97.94 86 ASP A N 1
ATOM 677 C CA . ASP A 1 86 ? 7.841 5.372 -15.993 1.00 97.94 86 ASP A CA 1
ATOM 678 C C . ASP A 1 86 ? 7.940 3.928 -16.514 1.00 97.94 86 ASP A C 1
ATOM 680 O O . ASP A 1 86 ? 8.024 2.946 -15.762 1.00 97.94 86 ASP A O 1
ATOM 684 N N . GLN A 1 87 ? 7.916 3.797 -17.843 1.00 97.88 87 GLN A N 1
ATOM 685 C CA . GLN A 1 87 ? 8.020 2.503 -18.517 1.00 97.88 87 GLN A CA 1
ATOM 686 C C . GLN A 1 87 ? 9.358 1.806 -18.228 1.00 97.88 87 GLN A C 1
ATOM 688 O O . GLN A 1 87 ? 9.392 0.591 -18.036 1.00 97.88 87 GLN A O 1
ATOM 693 N N . ALA A 1 88 ? 10.458 2.559 -18.124 1.00 98.25 88 ALA A N 1
ATOM 694 C CA . ALA A 1 88 ? 11.777 1.993 -17.853 1.00 98.25 88 ALA A CA 1
ATOM 695 C C . ALA A 1 88 ? 11.824 1.302 -16.480 1.00 98.25 88 ALA A C 1
ATOM 697 O O . ALA A 1 88 ? 12.396 0.215 -16.340 1.00 98.25 88 ALA A O 1
ATOM 698 N N . LYS A 1 89 ? 11.181 1.892 -15.465 1.00 97.81 89 LYS A N 1
ATOM 699 C CA . LYS A 1 89 ? 11.035 1.271 -14.145 1.00 97.81 89 LYS A CA 1
ATOM 700 C C . LYS A 1 89 ? 10.142 0.037 -14.184 1.00 97.81 89 LYS A C 1
ATOM 702 O O . LYS A 1 89 ? 10.490 -0.963 -13.553 1.00 97.81 89 LYS A O 1
ATOM 707 N N . CYS A 1 90 ? 9.039 0.077 -14.928 1.00 97.75 90 CYS A N 1
ATOM 708 C CA . CYS A 1 90 ? 8.168 -1.086 -15.110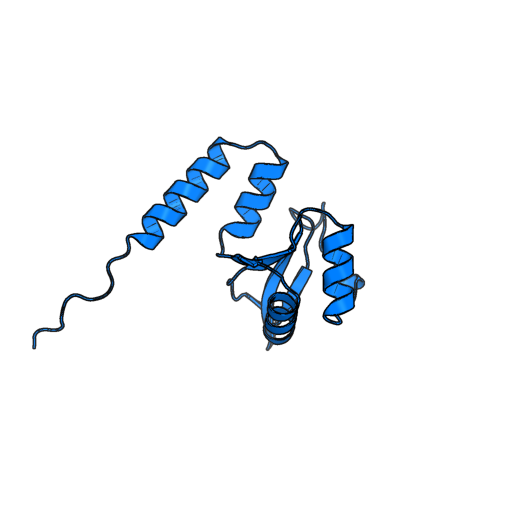 1.00 97.75 90 CYS A CA 1
ATOM 709 C C . CYS A 1 90 ? 8.942 -2.265 -15.726 1.00 97.75 90 CYS A C 1
ATOM 711 O O . CYS A 1 90 ? 8.916 -3.374 -15.186 1.00 97.75 90 CYS A O 1
ATOM 713 N N . ASP A 1 91 ? 9.723 -2.012 -16.778 1.00 98.00 91 ASP A N 1
ATOM 714 C CA . ASP A 1 91 ? 10.561 -3.023 -17.431 1.00 98.00 91 ASP A CA 1
ATOM 715 C C . ASP A 1 91 ? 11.645 -3.561 -16.487 1.00 98.00 91 ASP A C 1
ATOM 717 O O . ASP A 1 91 ? 11.918 -4.766 -16.444 1.00 98.00 91 ASP A O 1
ATOM 721 N N . GLN A 1 92 ? 12.258 -2.681 -15.689 1.00 97.69 92 GLN A N 1
ATOM 722 C CA . GLN A 1 92 ? 13.220 -3.077 -14.662 1.00 97.69 92 GLN A CA 1
ATOM 723 C C . GLN A 1 92 ? 12.579 -4.026 -13.636 1.00 97.69 92 GLN A C 1
ATOM 725 O O . GLN A 1 92 ? 13.168 -5.058 -13.305 1.00 97.69 92 GLN A O 1
ATOM 730 N N . ILE A 1 93 ? 11.377 -3.711 -13.146 1.00 96.81 93 ILE A N 1
ATOM 731 C CA . ILE A 1 93 ? 10.639 -4.550 -12.191 1.00 96.81 93 ILE A CA 1
ATOM 732 C C . ILE A 1 93 ? 10.294 -5.906 -12.813 1.00 96.81 93 ILE A C 1
ATOM 734 O O . ILE A 1 93 ? 10.517 -6.939 -12.177 1.00 96.81 93 ILE A O 1
ATOM 738 N N . ALA A 1 94 ? 9.828 -5.928 -14.064 1.00 96.00 94 ALA A N 1
ATOM 739 C CA . ALA A 1 94 ? 9.533 -7.166 -14.781 1.00 96.00 94 ALA A CA 1
ATOM 740 C C . ALA A 1 94 ? 10.768 -8.083 -14.872 1.00 96.00 94 ALA A C 1
ATOM 742 O O . ALA A 1 94 ? 10.682 -9.278 -14.577 1.00 96.00 94 ALA A O 1
ATOM 743 N N . ARG A 1 95 ? 11.947 -7.520 -15.181 1.00 96.12 95 ARG A N 1
ATOM 744 C CA . ARG A 1 95 ? 13.220 -8.266 -15.190 1.00 96.12 95 ARG A CA 1
ATOM 745 C C . ARG A 1 95 ? 13.584 -8.809 -13.807 1.00 96.12 95 ARG A C 1
ATOM 747 O O . ARG A 1 95 ? 13.981 -9.968 -13.699 1.00 96.12 95 ARG A O 1
ATOM 754 N N . LEU A 1 96 ? 13.428 -8.009 -12.749 1.00 94.69 96 LEU A N 1
ATOM 755 C CA . LEU A 1 96 ? 13.716 -8.433 -11.371 1.00 94.69 96 LEU A CA 1
ATOM 756 C C . LEU A 1 96 ? 12.793 -9.570 -10.907 1.00 94.69 96 LEU A C 1
ATOM 758 O O . LEU A 1 96 ? 13.256 -10.509 -10.254 1.00 94.69 96 LEU A O 1
ATOM 762 N N . ARG A 1 97 ? 11.507 -9.524 -11.272 1.00 93.44 97 ARG A N 1
ATOM 763 C CA . ARG A 1 97 ? 10.557 -10.615 -11.012 1.00 93.44 97 ARG A CA 1
ATOM 764 C C . ARG A 1 97 ? 10.938 -11.889 -11.756 1.00 93.44 97 ARG A C 1
ATOM 766 O O . ARG A 1 97 ? 11.011 -12.948 -11.134 1.00 93.44 97 ARG A O 1
ATOM 773 N N . ALA A 1 98 ? 11.260 -11.783 -13.047 1.00 92.44 98 ALA A N 1
ATOM 774 C CA . ALA A 1 98 ? 11.704 -12.920 -13.851 1.00 92.44 98 ALA A CA 1
ATOM 775 C C . ALA A 1 98 ? 12.991 -13.555 -13.296 1.00 92.44 98 ALA A C 1
ATOM 777 O O . ALA A 1 98 ? 13.107 -14.777 -13.257 1.00 92.44 98 ALA A O 1
ATOM 778 N N . ALA A 1 99 ? 13.939 -12.743 -12.816 1.00 90.38 99 ALA A N 1
ATOM 779 C CA . ALA A 1 99 ? 15.164 -13.234 -12.191 1.00 90.38 99 ALA A CA 1
ATOM 780 C C . ALA A 1 99 ? 14.899 -13.970 -10.864 1.00 90.38 99 ALA A C 1
ATOM 782 O O . ALA A 1 99 ? 15.490 -15.022 -10.635 1.00 90.38 99 ALA A O 1
ATOM 783 N N . ARG A 1 100 ? 13.982 -13.482 -10.008 1.00 80.56 100 ARG A N 1
ATOM 784 C CA . ARG A 1 100 ? 13.617 -14.192 -8.762 1.00 80.56 100 ARG A CA 1
ATOM 785 C C . ARG A 1 100 ? 12.875 -15.498 -9.022 1.00 80.56 100 ARG A C 1
ATOM 787 O O . ARG A 1 100 ? 13.177 -16.485 -8.357 1.00 80.56 100 ARG A O 1
ATOM 794 N N . GLY A 1 101 ? 11.954 -15.519 -9.988 1.00 67.69 101 GLY A N 1
ATOM 795 C CA . GLY A 1 101 ? 11.241 -16.735 -10.401 1.00 67.69 101 GLY A CA 1
ATOM 796 C C . GLY A 1 101 ? 12.155 -17.823 -10.978 1.00 67.69 101 GLY A C 1
ATOM 797 O O . GLY A 1 101 ? 11.772 -18.985 -11.018 1.00 67.69 101 GLY A O 1
ATOM 798 N N . ARG A 1 102 ? 13.379 -17.459 -11.382 1.00 56.94 102 ARG A N 1
ATOM 799 C CA . ARG A 1 102 ? 14.424 -18.376 -11.856 1.00 56.94 102 ARG A CA 1
ATOM 800 C C . ARG A 1 102 ? 15.338 -18.909 -10.755 1.00 56.94 102 ARG A C 1
ATOM 802 O O . ARG A 1 102 ? 16.296 -19.588 -11.098 1.00 56.94 102 ARG A O 1
ATOM 809 N N . THR A 1 103 ? 15.093 -18.623 -9.472 1.00 43.56 103 THR A N 1
ATOM 810 C CA . THR A 1 103 ? 15.918 -19.188 -8.388 1.00 43.56 103 THR A CA 1
ATOM 811 C C . THR A 1 103 ? 15.678 -20.704 -8.320 1.00 43.56 103 THR A C 1
ATOM 813 O O . THR A 1 103 ? 14.595 -21.101 -7.888 1.00 43.56 103 THR A O 1
ATOM 816 N N . PRO A 1 104 ? 16.623 -21.575 -8.726 1.00 42.47 104 PRO A N 1
ATOM 817 C CA . PRO A 1 104 ? 16.441 -23.015 -8.628 1.00 42.47 104 PRO A CA 1
ATOM 818 C C . PRO A 1 104 ? 16.702 -23.409 -7.173 1.00 42.47 104 PRO A C 1
ATOM 820 O O . PRO A 1 104 ? 17.835 -23.366 -6.700 1.00 42.47 104 PRO A O 1
ATOM 823 N N . GLY A 1 105 ? 15.648 -23.751 -6.440 1.00 50.22 105 GLY A N 1
ATOM 824 C CA . GLY A 1 105 ? 15.766 -24.453 -5.168 1.00 50.22 105 GLY A CA 1
ATOM 825 C C . GLY A 1 105 ? 15.543 -25.945 -5.393 1.00 50.22 105 GLY A C 1
ATOM 826 O O . GLY A 1 105 ? 14.496 -26.314 -5.909 1.00 50.22 105 GLY A O 1
ATOM 827 N N . ALA A 1 106 ? 16.500 -26.761 -4.945 1.00 46.38 106 ALA A N 1
ATOM 828 C CA . ALA A 1 106 ? 16.492 -28.227 -4.860 1.00 46.38 106 ALA A CA 1
ATOM 829 C C . ALA A 1 106 ? 16.968 -29.018 -6.097 1.00 46.38 106 ALA A C 1
ATOM 831 O O . ALA A 1 106 ? 16.180 -29.553 -6.871 1.00 46.38 106 ALA A O 1
ATOM 832 N N . LEU A 1 107 ? 18.285 -29.241 -6.166 1.00 41.72 107 LEU A N 1
ATOM 833 C CA . LEU A 1 107 ? 18.814 -30.555 -6.538 1.00 41.72 107 LEU A CA 1
ATOM 834 C C . LEU A 1 107 ? 19.671 -31.097 -5.384 1.00 41.72 107 LEU A C 1
ATOM 836 O O . LEU A 1 107 ? 20.784 -30.644 -5.150 1.00 41.72 107 LEU A O 1
ATOM 840 N N . VAL A 1 108 ? 19.052 -32.038 -4.666 1.00 42.81 108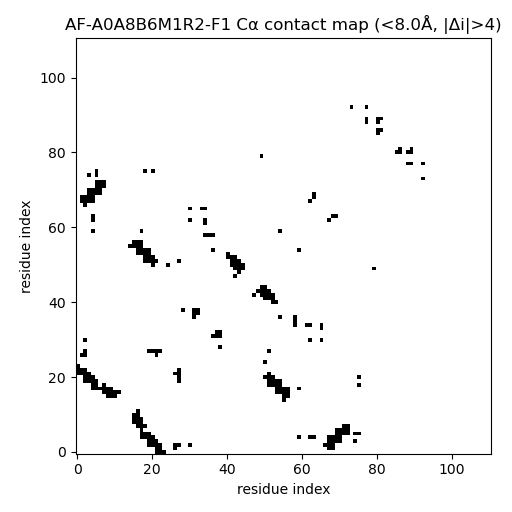 VAL A N 1
ATOM 841 C CA . VAL A 1 108 ? 19.610 -33.279 -4.104 1.00 42.81 108 VAL A CA 1
ATOM 842 C C . VAL A 1 108 ? 20.828 -33.152 -3.182 1.00 42.81 108 VAL A C 1
ATOM 844 O O . VAL A 1 108 ? 21.977 -33.106 -3.614 1.00 42.81 108 VAL A O 1
ATOM 847 N N . GLY A 1 109 ? 20.553 -33.246 -1.878 1.00 37.16 109 GLY A N 1
ATOM 848 C CA . GLY A 1 109 ? 21.538 -33.716 -0.911 1.00 37.16 109 GLY A CA 1
ATOM 849 C C . GLY A 1 109 ? 22.025 -35.112 -1.303 1.00 37.16 109 GLY A C 1
ATOM 850 O O . GLY A 1 109 ? 21.231 -36.038 -1.452 1.00 37.16 109 GLY A O 1
ATOM 851 N N . SER A 1 110 ? 23.333 -35.219 -1.504 1.00 42.22 110 SER A N 1
ATOM 852 C CA . SER A 1 110 ? 24.080 -36.469 -1.600 1.00 42.22 110 SER A CA 1
ATOM 853 C C . SER A 1 110 ? 24.987 -36.511 -0.373 1.00 42.22 110 SER A C 1
ATOM 855 O O . SER A 1 110 ? 25.793 -35.593 -0.212 1.00 42.22 110 SER A O 1
ATOM 857 N N . GLY A 1 111 ? 24.844 -37.531 0.474 1.00 42.09 111 GLY A N 1
ATOM 858 C CA . GLY A 1 111 ? 25.683 -37.746 1.659 1.00 42.09 111 GLY A CA 1
ATOM 859 C C . GLY A 1 111 ? 24.883 -38.137 2.882 1.00 42.09 111 GLY A C 1
ATOM 860 O O . GLY A 1 111 ? 24.359 -37.211 3.535 1.00 42.09 111 GLY A O 1
#

Sequence (111 aa):
MAVYVDNVQHRFGRMIMCHLWADSQDELFAMVDRIGVASKWFQHPPKASWEHFDIGLSKKALAIAAGAVETDRFGPLEHVARRAGDQAKCDQIARLRAARGRTPGALVGSG

Radius of gyration: 16.2 Å; Cα contacts (8 Å, |Δi|>4): 145; chains: 1; bounding box: 41×52×37 Å

Foldseek 3Di:
DAKAWEDAFDDDPPFTKTKIDDPDPVVQVVLCVQLVHDPVQWDDPPRDPHTIGIDTPSSVVVSVVVPHHYDYPCVVVCSSCVVVVNVVSNVVSVVVVVVVVPPDDDDDDDD

InterPro domains:
  IPR025109 Domain of unknown function DUF4031 [PF13223] (3-73)

Organism: Methylocella tundrae (NCBI:txid227605)

Mean predicted aligned error: 5.55 Å